Protein AF-R6W324-F1 (afdb_monomer_lite)

Structure (mmCIF, N/CA/C/O backbone):
data_AF-R6W324-F1
#
_entry.id   AF-R6W324-F1
#
loop_
_atom_site.group_PDB
_atom_site.id
_atom_site.type_symbol
_atom_site.label_atom_id
_atom_site.label_alt_id
_atom_site.label_co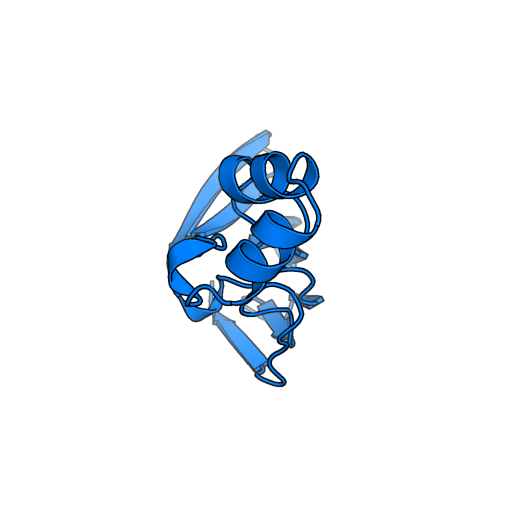mp_id
_atom_site.label_asym_id
_atom_site.label_entity_id
_atom_site.label_seq_id
_atom_site.pdbx_PDB_ins_code
_atom_site.Cartn_x
_atom_site.Cartn_y
_atom_site.Cartn_z
_atom_site.occupancy
_atom_site.B_iso_or_equiv
_atom_site.auth_seq_id
_atom_site.auth_comp_id
_atom_site.auth_asym_id
_atom_site.auth_atom_id
_atom_site.pdbx_PDB_model_num
ATOM 1 N N . MET A 1 1 ? -2.021 8.161 -2.400 1.00 61.59 1 MET A N 1
ATOM 2 C CA . MET A 1 1 ? -1.363 6.839 -2.404 1.00 61.59 1 MET A CA 1
ATOM 3 C C . MET A 1 1 ? -2.102 5.967 -3.409 1.00 61.59 1 MET A C 1
ATOM 5 O O . MET A 1 1 ? -3.229 5.591 -3.130 1.00 61.59 1 MET A O 1
ATOM 9 N N . THR A 1 2 ? -1.552 5.733 -4.602 1.00 84.88 2 THR A N 1
ATOM 10 C CA . THR A 1 2 ? -2.219 4.879 -5.605 1.00 84.88 2 THR A CA 1
ATOM 11 C C . THR A 1 2 ? -1.905 3.417 -5.300 1.00 84.88 2 THR A C 1
ATOM 13 O O . THR A 1 2 ? -0.748 3.082 -5.044 1.00 84.88 2 THR A O 1
ATOM 16 N N . GLY A 1 3 ? -2.927 2.559 -5.282 1.00 91.88 3 GLY A N 1
ATOM 17 C CA . GLY A 1 3 ? -2.776 1.134 -4.971 1.00 91.88 3 GLY A CA 1
ATOM 18 C C . GLY A 1 3 ? -2.485 0.819 -3.498 1.00 91.88 3 GLY A C 1
ATOM 19 O O . GLY A 1 3 ? -2.055 -0.291 -3.207 1.00 91.88 3 GLY A O 1
ATOM 20 N N . ALA A 1 4 ? -2.669 1.768 -2.577 1.00 96.94 4 ALA A N 1
ATOM 21 C CA . ALA A 1 4 ? -2.661 1.463 -1.145 1.00 96.94 4 ALA A CA 1
ATOM 22 C C . ALA A 1 4 ? -3.954 0.748 -0.732 1.00 96.94 4 ALA A C 1
ATOM 24 O O . ALA A 1 4 ? -4.969 0.844 -1.421 1.00 96.94 4 ALA A O 1
ATOM 25 N N . ALA A 1 5 ? -3.905 0.071 0.409 1.00 97.69 5 ALA A N 1
ATOM 26 C CA . ALA A 1 5 ? -5.049 -0.568 1.038 1.00 97.69 5 ALA A CA 1
ATOM 27 C C . ALA A 1 5 ? -5.410 0.159 2.336 1.00 97.69 5 ALA A C 1
ATOM 29 O O . ALA A 1 5 ? -4.525 0.697 3.007 1.00 97.69 5 ALA A O 1
ATOM 30 N N . GLY A 1 6 ? -6.695 0.155 2.689 1.00 97.50 6 GLY A N 1
ATOM 31 C CA . GLY A 1 6 ? -7.198 0.739 3.928 1.00 97.50 6 GLY A CA 1
ATOM 32 C C . GLY A 1 6 ? -8.183 -0.189 4.634 1.00 97.50 6 GLY A C 1
ATOM 33 O O . GLY A 1 6 ? -8.920 -0.908 3.964 1.00 97.50 6 GLY A O 1
ATOM 34 N N . ALA A 1 7 ? -8.190 -0.176 5.967 1.00 97.94 7 ALA A N 1
ATOM 35 C CA . ALA A 1 7 ? -9.142 -0.920 6.792 1.00 97.94 7 ALA A CA 1
ATOM 36 C C . ALA A 1 7 ? -9.500 -0.130 8.057 1.00 97.94 7 ALA A C 1
ATOM 38 O O . ALA A 1 7 ? -8.621 0.452 8.695 1.00 97.94 7 ALA A O 1
ATOM 39 N N . VAL A 1 8 ? -10.784 -0.119 8.418 1.00 97.88 8 VAL A N 1
ATOM 40 C CA . VAL A 1 8 ? -11.260 0.484 9.672 1.00 97.88 8 VAL A CA 1
ATOM 41 C C . VAL A 1 8 ? -10.986 -0.490 10.813 1.00 97.88 8 VAL A C 1
ATOM 43 O O . VAL A 1 8 ? -11.399 -1.647 10.750 1.00 97.88 8 VAL A O 1
ATOM 46 N N . LEU A 1 9 ? -10.262 -0.031 11.829 1.00 97.25 9 LEU A N 1
ATOM 47 C CA . LEU A 1 9 ? -9.928 -0.796 13.024 1.00 97.25 9 LEU A CA 1
ATOM 48 C C . LEU A 1 9 ? -11.092 -0.799 14.021 1.00 97.25 9 LEU A C 1
ATOM 50 O O . LEU A 1 9 ? -12.017 0.006 13.931 1.00 97.25 9 LEU A O 1
ATOM 54 N N . ALA A 1 10 ? -11.025 -1.696 15.007 1.00 94.31 10 ALA A N 1
ATOM 55 C CA . ALA A 1 10 ? -12.062 -1.836 16.033 1.00 94.31 10 ALA A CA 1
ATOM 56 C C . ALA A 1 10 ? -12.267 -0.563 16.879 1.00 94.31 10 ALA A C 1
ATOM 58 O O . ALA A 1 10 ? -13.354 -0.351 17.403 1.00 94.31 10 ALA A O 1
ATOM 59 N N . ASP A 1 11 ? -11.243 0.284 16.990 1.00 94.50 11 ASP A N 1
ATOM 60 C CA . ASP A 1 11 ? -11.296 1.567 17.700 1.00 94.50 11 ASP A CA 1
ATOM 61 C C . ASP A 1 11 ? -11.768 2.742 16.820 1.00 94.50 11 ASP A C 1
ATOM 63 O O . ASP A 1 11 ? -11.734 3.893 17.248 1.00 94.50 11 ASP A O 1
ATOM 67 N N . GLY A 1 12 ? -12.197 2.469 15.583 1.00 96.44 12 GLY A N 1
ATOM 68 C CA . GLY A 1 12 ? -12.703 3.467 14.642 1.00 96.44 12 GLY A CA 1
ATOM 69 C C . GLY A 1 12 ? -11.629 4.203 13.835 1.00 96.44 12 GLY A C 1
ATOM 70 O O . GLY A 1 12 ? -11.978 4.930 12.903 1.00 96.44 12 GLY A O 1
ATOM 71 N N . ARG A 1 13 ? -10.334 4.006 14.117 1.00 97.75 13 ARG A N 1
ATOM 72 C CA . ARG A 1 13 ? -9.252 4.585 13.302 1.00 97.75 13 ARG A CA 1
ATOM 73 C C . ARG A 1 13 ? -9.107 3.840 11.976 1.00 97.75 13 ARG A C 1
ATOM 75 O O . ARG A 1 13 ? -9.367 2.643 11.878 1.00 97.75 13 ARG A O 1
ATOM 82 N N . LEU A 1 14 ? -8.643 4.533 10.940 1.00 98.12 14 LEU A N 1
ATOM 83 C CA . LEU A 1 14 ? -8.355 3.937 9.634 1.00 98.12 14 LEU A CA 1
ATOM 84 C C . LEU A 1 14 ? -6.863 3.605 9.528 1.00 98.12 14 LEU A C 1
ATOM 86 O O . LEU A 1 14 ? -6.029 4.509 9.535 1.00 98.12 14 LEU A O 1
ATOM 90 N N . LEU A 1 15 ? -6.527 2.326 9.361 1.00 98.25 15 LEU A N 1
ATOM 91 C CA . LEU A 1 15 ? -5.187 1.892 8.969 1.00 98.25 15 LEU A CA 1
ATOM 92 C C . LEU A 1 15 ? -5.042 1.990 7.452 1.00 98.25 15 LEU A C 1
ATOM 94 O O . LEU A 1 15 ? -5.871 1.449 6.724 1.00 98.25 15 LEU A O 1
ATOM 98 N N . VAL A 1 16 ? -3.961 2.608 6.977 1.00 98.25 16 VAL A N 1
ATOM 99 C CA . VAL A 1 16 ? -3.583 2.664 5.560 1.00 98.25 16 VAL A CA 1
ATOM 100 C C . VAL A 1 16 ? -2.164 2.140 5.371 1.00 98.25 16 VAL A C 1
ATOM 102 O O . VAL A 1 16 ? -1.236 2.546 6.075 1.00 98.25 16 VAL A O 1
ATOM 105 N N . ALA A 1 17 ? -1.989 1.247 4.397 1.00 97.88 17 ALA A N 1
ATOM 106 C CA . ALA A 1 17 ? -0.721 0.582 4.120 1.00 97.88 17 ALA A CA 1
ATOM 107 C C . ALA A 1 17 ? -0.456 0.434 2.615 1.00 97.88 17 ALA A C 1
ATOM 109 O O . ALA A 1 17 ? -1.371 0.225 1.815 1.00 97.88 17 ALA A O 1
ATOM 110 N N . GLY A 1 18 ? 0.823 0.474 2.243 1.00 98.00 18 GLY A N 1
ATOM 111 C CA . GLY A 1 18 ? 1.271 0.187 0.885 1.00 98.00 18 GLY A CA 1
ATOM 112 C C . GLY A 1 18 ? 1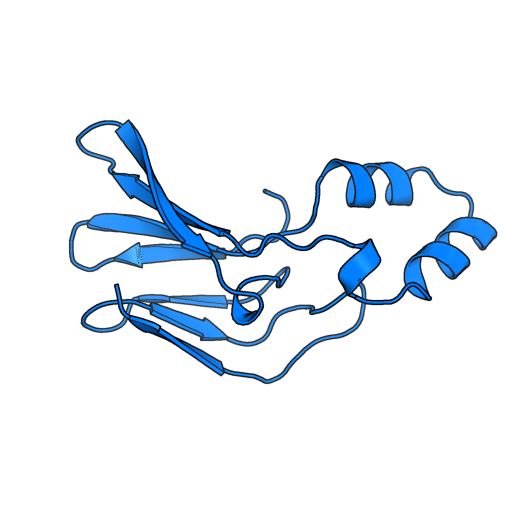.016 1.304 -0.126 1.00 98.00 18 GLY A C 1
ATOM 113 O O . GLY A 1 18 ? 0.906 2.488 0.200 1.00 98.00 18 GLY A O 1
ATOM 114 N N . GLY A 1 19 ? 0.967 0.903 -1.391 1.00 98.19 19 GLY A N 1
ATOM 115 C CA . GLY A 1 19 ? 0.877 1.773 -2.553 1.00 98.19 19 GLY A CA 1
ATOM 116 C C . GLY A 1 19 ? 2.226 2.059 -3.207 1.00 98.19 19 GLY A C 1
ATOM 117 O O . GLY A 1 19 ? 3.301 1.851 -2.638 1.00 98.19 19 GLY A O 1
ATOM 118 N N . VAL A 1 20 ? 2.151 2.545 -4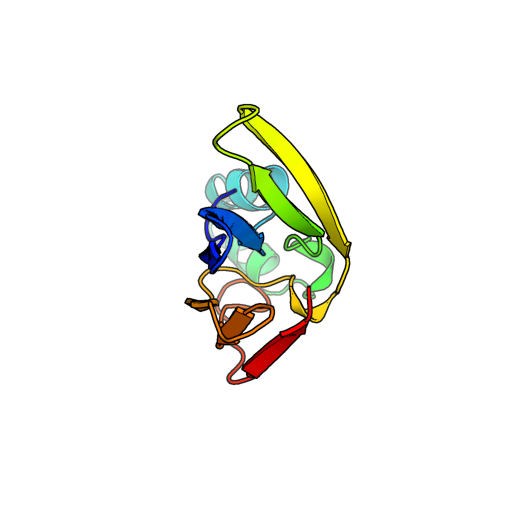.441 1.00 98.06 20 VAL A N 1
ATOM 119 C CA . VAL A 1 20 ? 3.322 2.891 -5.256 1.00 98.06 20 VAL A CA 1
ATOM 120 C C . VAL A 1 20 ? 3.941 4.222 -4.817 1.00 98.06 20 VAL A C 1
ATOM 122 O O . VAL A 1 20 ? 3.271 5.077 -4.225 1.00 98.06 20 VAL A O 1
ATOM 125 N N . ASP A 1 21 ? 5.210 4.447 -5.162 1.00 97.44 21 ASP A N 1
ATOM 126 C CA . ASP A 1 21 ? 5.754 5.805 -5.187 1.00 97.44 21 ASP A CA 1
ATOM 127 C C . ASP A 1 21 ? 5.135 6.572 -6.366 1.00 97.44 21 ASP A C 1
ATOM 129 O O . ASP A 1 21 ? 5.257 6.166 -7.522 1.00 97.44 21 ASP A O 1
ATOM 133 N N . ARG A 1 22 ? 4.438 7.677 -6.072 1.00 94.12 22 ARG A N 1
ATOM 134 C CA . ARG A 1 22 ? 3.722 8.462 -7.088 1.00 94.12 22 ARG A CA 1
ATOM 135 C C . ARG A 1 22 ? 4.664 9.014 -8.158 1.00 94.12 22 ARG A C 1
ATOM 137 O O . ARG A 1 22 ? 4.271 9.048 -9.315 1.00 94.12 22 ARG A O 1
ATOM 144 N N . GLY A 1 23 ? 5.863 9.464 -7.789 1.00 95.00 23 GLY A N 1
ATOM 145 C CA . GLY A 1 23 ? 6.803 10.050 -8.745 1.00 95.00 23 GLY A CA 1
ATOM 146 C C . GLY A 1 23 ? 7.315 8.997 -9.718 1.00 95.00 23 GLY A C 1
ATOM 147 O O . GLY A 1 23 ? 7.255 9.191 -10.930 1.00 95.00 23 GLY A O 1
ATOM 148 N N . VAL A 1 24 ? 7.726 7.845 -9.182 1.00 95.94 24 VAL A N 1
ATOM 149 C CA . VAL A 1 24 ? 8.193 6.713 -9.991 1.00 95.94 24 VAL A CA 1
ATOM 150 C C . VAL A 1 24 ? 7.079 6.179 -10.895 1.00 95.94 24 VAL A C 1
ATOM 152 O O . VAL A 1 24 ? 7.300 5.974 -12.086 1.00 95.94 24 VAL A O 1
ATOM 155 N N . PHE A 1 25 ? 5.875 5.979 -10.354 1.00 95.19 25 PHE A N 1
ATOM 156 C CA . PHE A 1 25 ? 4.746 5.440 -11.112 1.00 95.19 25 PHE A CA 1
ATOM 157 C C . PHE A 1 25 ? 4.271 6.398 -12.209 1.00 95.19 25 PHE A C 1
ATOM 159 O O . PHE A 1 25 ? 4.179 5.996 -13.364 1.00 95.19 25 PHE A O 1
ATOM 166 N N . SER A 1 26 ? 4.021 7.670 -11.882 1.00 94.44 26 SER A N 1
ATOM 167 C CA . SER A 1 26 ? 3.563 8.652 -12.872 1.00 94.44 26 SER A CA 1
ATOM 168 C C . SER A 1 26 ? 4.608 8.899 -13.959 1.00 94.44 26 SER A C 1
ATOM 170 O O . SER A 1 26 ? 4.244 9.046 -15.121 1.00 94.44 26 SER A O 1
ATOM 172 N N . GLY A 1 27 ? 5.899 8.905 -13.605 1.00 95.44 27 GLY A N 1
ATOM 173 C CA . GLY A 1 27 ? 6.977 9.019 -14.586 1.00 95.44 27 GLY A CA 1
ATOM 174 C C . GLY A 1 27 ? 6.999 7.848 -15.568 1.00 95.44 27 GLY A C 1
ATOM 175 O O . GLY A 1 27 ? 7.227 8.054 -16.755 1.00 95.44 27 GLY A O 1
ATOM 176 N N . ALA A 1 28 ? 6.697 6.634 -15.096 1.00 95.06 28 ALA A N 1
ATOM 177 C CA . ALA A 1 28 ? 6.650 5.443 -15.938 1.00 95.06 28 ALA A CA 1
ATOM 178 C C . ALA A 1 28 ? 5.503 5.460 -16.963 1.00 95.06 28 ALA A C 1
ATOM 180 O O . ALA A 1 28 ? 5.669 4.927 -18.057 1.00 95.06 28 ALA A O 1
ATOM 181 N N . LEU A 1 29 ? 4.367 6.091 -16.642 1.00 93.38 29 LEU A N 1
ATOM 182 C CA . LEU A 1 29 ? 3.217 6.196 -17.554 1.00 93.38 29 LEU A CA 1
ATOM 183 C C . LEU A 1 29 ? 3.486 7.076 -18.784 1.00 93.38 29 LEU A C 1
ATOM 185 O O . LEU A 1 29 ? 2.778 6.957 -19.777 1.00 93.38 29 LEU A O 1
ATOM 189 N N . ALA A 1 30 ? 4.484 7.959 -18.716 1.00 95.75 30 ALA A N 1
ATOM 190 C CA . ALA A 1 30 ? 4.860 8.857 -19.807 1.00 95.75 30 ALA A CA 1
ATOM 191 C C . ALA A 1 30 ? 5.992 8.300 -20.692 1.00 95.75 30 ALA A C 1
ATOM 193 O O . ALA A 1 30 ? 6.481 9.000 -21.579 1.00 95.75 30 ALA A O 1
ATOM 194 N N . LEU A 1 31 ? 6.465 7.079 -20.424 1.00 96.25 31 LEU A N 1
ATOM 195 C CA . LEU A 1 31 ? 7.569 6.468 -21.161 1.00 96.25 31 LEU A CA 1
ATOM 196 C C . LEU A 1 31 ? 7.111 5.907 -22.508 1.00 96.25 31 LEU A C 1
ATOM 198 O O . LEU A 1 31 ? 6.003 5.395 -22.645 1.00 96.25 31 LEU A O 1
ATOM 202 N N . ASP A 1 32 ? 8.015 5.929 -23.486 1.00 97.38 32 ASP A N 1
ATOM 203 C CA . ASP A 1 32 ? 7.864 5.128 -24.699 1.00 97.38 32 ASP A CA 1
ATOM 204 C C . ASP A 1 32 ? 7.920 3.612 -24.384 1.00 97.38 32 ASP A C 1
ATOM 206 O O . ASP A 1 32 ? 8.403 3.209 -23.316 1.00 97.38 32 ASP A O 1
ATOM 210 N N . PRO A 1 33 ? 7.474 2.737 -25.306 1.00 94.94 33 PRO A N 1
ATOM 211 C CA . PRO A 1 33 ? 7.419 1.296 -25.055 1.00 94.94 33 PRO A CA 1
ATOM 212 C C . PRO A 1 33 ? 8.764 0.645 -24.691 1.00 94.94 33 PRO A C 1
ATOM 214 O O . PRO A 1 33 ? 8.797 -0.291 -23.886 1.00 94.94 33 PRO A O 1
ATOM 217 N N . ALA A 1 34 ? 9.883 1.118 -25.251 1.00 94.00 34 ALA A N 1
ATOM 218 C CA . ALA A 1 34 ? 11.201 0.551 -24.967 1.00 94.00 34 ALA A CA 1
ATOM 219 C C . ALA A 1 34 ? 11.625 0.864 -23.525 1.00 94.00 34 ALA A C 1
ATOM 221 O O . ALA A 1 34 ? 12.045 -0.024 -22.775 1.00 94.00 34 ALA A O 1
ATOM 222 N N . ARG A 1 35 ? 11.431 2.114 -23.099 1.00 95.50 35 ARG A N 1
ATOM 223 C CA . ARG A 1 35 ? 11.708 2.561 -21.731 1.00 95.50 35 ARG A CA 1
ATOM 224 C C . ARG A 1 35 ? 10.718 1.983 -20.728 1.00 95.50 35 ARG A C 1
ATOM 226 O O . ARG A 1 35 ? 11.121 1.667 -19.611 1.00 95.50 35 ARG A O 1
ATOM 233 N N . GLN A 1 36 ? 9.464 1.760 -21.115 1.00 94.50 36 GLN A N 1
ATOM 234 C CA . GLN A 1 36 ? 8.487 1.062 -20.279 1.00 94.50 36 GLN A CA 1
ATOM 235 C C . GLN A 1 36 ? 8.926 -0.383 -20.004 1.00 94.50 36 GLN A C 1
ATOM 237 O O . GLN A 1 36 ? 8.813 -0.864 -18.876 1.00 94.50 36 GLN A O 1
ATOM 242 N N . ARG A 1 37 ? 9.512 -1.070 -20.993 1.00 93.94 37 ARG A N 1
ATOM 243 C CA . ARG A 1 37 ? 10.063 -2.417 -20.791 1.00 93.94 37 ARG A CA 1
ATOM 244 C C . ARG A 1 37 ? 11.251 -2.413 -19.828 1.00 93.94 37 ARG A C 1
ATOM 246 O O . ARG A 1 37 ? 11.301 -3.252 -18.932 1.00 93.94 37 ARG A O 1
ATOM 253 N N . ALA A 1 38 ? 12.148 -1.436 -19.965 1.00 95.50 38 ALA A N 1
ATOM 254 C CA . ALA A 1 38 ? 13.271 -1.246 -19.046 1.00 95.50 38 ALA A CA 1
ATOM 255 C C . ALA A 1 38 ? 12.823 -0.865 -17.622 1.00 95.50 38 ALA A C 1
ATOM 257 O O . ALA A 1 38 ? 13.461 -1.253 -16.643 1.00 95.50 38 ALA A O 1
ATOM 258 N N . TYR A 1 39 ? 11.718 -0.126 -17.488 1.00 96.50 39 TYR A N 1
ATOM 259 C CA . TYR A 1 39 ? 11.090 0.160 -16.201 1.00 96.50 39 TYR A CA 1
ATOM 260 C C . TYR A 1 39 ? 10.612 -1.127 -15.523 1.00 96.50 39 TYR A C 1
ATOM 262 O O . TYR A 1 39 ? 10.935 -1.334 -14.361 1.00 96.50 39 TYR A O 1
ATOM 270 N N . LEU A 1 40 ? 9.918 -2.016 -16.244 1.00 96.12 40 LEU A N 1
ATOM 271 C CA . LEU A 1 40 ? 9.380 -3.271 -15.693 1.00 96.12 40 LEU A CA 1
ATOM 272 C C . LEU A 1 40 ? 10.463 -4.294 -15.302 1.00 96.12 40 LEU A C 1
ATOM 274 O O . LEU A 1 40 ? 10.205 -5.195 -14.501 1.00 96.12 40 LEU A O 1
ATOM 278 N N . SER A 1 41 ? 11.680 -4.174 -15.838 1.00 95.06 41 SER A N 1
ATOM 279 C CA . SER A 1 41 ? 12.795 -5.069 -15.507 1.00 95.06 41 SER A CA 1
ATOM 280 C C . SER A 1 41 ? 13.571 -4.662 -14.252 1.00 95.06 41 SER A C 1
ATOM 282 O O . SER A 1 41 ? 14.470 -5.392 -13.836 1.00 95.06 41 SER A O 1
ATOM 284 N N . GLN A 1 42 ? 13.247 -3.525 -13.626 1.00 97.19 42 GLN A N 1
ATOM 285 C CA . GLN A 1 42 ? 13.985 -3.038 -12.461 1.00 97.19 42 GLN A CA 1
ATOM 286 C C . GLN A 1 42 ? 13.808 -3.944 -11.223 1.00 97.19 42 GLN A C 1
ATOM 288 O O . GLN A 1 42 ? 12.786 -4.642 -11.081 1.00 97.19 42 GLN A O 1
ATOM 293 N N . PRO A 1 43 ? 14.786 -3.951 -10.295 1.00 96.31 43 PRO A N 1
ATOM 294 C CA . PRO A 1 43 ? 14.644 -4.639 -9.017 1.00 96.31 43 PRO A CA 1
ATOM 295 C C . PRO A 1 43 ? 13.561 -3.974 -8.142 1.00 96.31 43 PRO A C 1
ATOM 297 O O . PRO A 1 43 ? 13.325 -2.772 -8.273 1.00 96.31 43 PRO A O 1
ATOM 300 N N . PRO A 1 44 ? 12.931 -4.706 -7.198 1.00 95.88 44 PRO A N 1
ATOM 301 C CA . PRO A 1 44 ? 11.862 -4.178 -6.341 1.00 95.88 44 PRO A CA 1
ATOM 302 C C . PRO A 1 44 ? 12.173 -2.834 -5.657 1.00 95.88 44 PRO A C 1
ATOM 304 O O . PRO A 1 44 ? 11.315 -1.955 -5.595 1.00 95.88 44 PRO A O 1
ATOM 307 N N . ALA A 1 45 ? 13.415 -2.636 -5.201 1.00 96.31 45 ALA A N 1
ATOM 308 C CA . ALA A 1 45 ? 13.835 -1.411 -4.518 1.00 96.31 45 ALA A CA 1
ATOM 309 C C . ALA A 1 45 ? 13.689 -0.141 -5.380 1.00 96.31 45 ALA A C 1
ATOM 311 O O . ALA A 1 45 ? 13.402 0.928 -4.843 1.00 96.31 45 ALA A O 1
ATOM 312 N N . ALA A 1 46 ? 1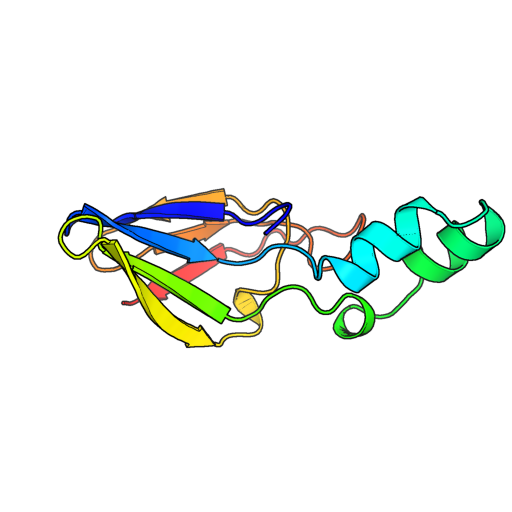3.817 -0.251 -6.707 1.00 97.25 46 ALA A N 1
ATOM 313 C CA . ALA A 1 46 ? 13.712 0.886 -7.621 1.00 97.25 46 ALA A CA 1
ATOM 314 C C . ALA A 1 46 ? 12.299 1.497 -7.656 1.00 97.25 46 ALA A C 1
ATOM 316 O O . ALA A 1 46 ? 12.147 2.697 -7.877 1.00 97.25 46 ALA A O 1
ATOM 317 N N . TYR A 1 47 ? 11.260 0.694 -7.396 1.00 97.44 47 TYR A N 1
ATOM 318 C CA . TYR A 1 47 ? 9.865 1.151 -7.437 1.00 97.44 47 TYR A CA 1
ATOM 319 C C . TYR A 1 47 ? 9.416 1.866 -6.166 1.00 97.44 47 TYR A C 1
ATOM 321 O O . TYR A 1 47 ? 8.378 2.529 -6.172 1.00 97.44 47 TYR A O 1
ATOM 329 N N . ARG A 1 48 ? 10.186 1.727 -5.076 1.00 97.31 48 ARG A N 1
ATOM 330 C CA . ARG A 1 48 ? 9.974 2.440 -3.809 1.00 97.31 48 ARG A CA 1
ATOM 331 C C . ARG A 1 48 ? 8.537 2.334 -3.276 1.00 97.31 48 ARG A C 1
ATOM 333 O O . ARG A 1 48 ? 7.981 3.310 -2.766 1.00 97.31 48 ARG A O 1
ATOM 340 N N . PHE A 1 49 ? 7.926 1.151 -3.392 1.00 98.06 49 PHE A N 1
ATOM 341 C CA . PHE A 1 49 ? 6.606 0.893 -2.808 1.00 98.06 49 PHE A CA 1
ATOM 342 C C . PHE A 1 49 ? 6.614 1.252 -1.317 1.00 98.06 49 PHE A C 1
ATOM 344 O O . PHE A 1 49 ? 7.609 1.065 -0.611 1.00 98.06 49 PHE A O 1
ATOM 351 N N . ARG A 1 50 ? 5.519 1.847 -0.841 1.00 97.88 50 ARG A N 1
ATOM 352 C CA . ARG A 1 50 ? 5.482 2.509 0.465 1.00 97.88 50 ARG A CA 1
ATOM 353 C C . ARG A 1 50 ? 5.490 1.481 1.592 1.00 97.88 50 ARG A C 1
ATOM 355 O O . ARG A 1 50 ? 4.572 0.685 1.720 1.00 97.88 50 ARG A O 1
ATOM 362 N N . SER A 1 51 ? 6.507 1.551 2.445 1.00 97.44 51 SER A N 1
ATOM 363 C CA . SER A 1 51 ? 6.689 0.671 3.607 1.00 97.44 51 SER A CA 1
ATOM 364 C C . SER A 1 51 ? 6.091 1.216 4.910 1.00 97.44 51 SER A C 1
ATOM 366 O O . SER A 1 51 ? 6.105 0.530 5.929 1.00 97.44 51 SER A O 1
ATOM 368 N N . ALA A 1 52 ? 5.602 2.458 4.910 1.00 97.75 52 ALA A N 1
ATOM 369 C CA . ALA A 1 52 ? 5.021 3.085 6.092 1.00 97.75 52 ALA A CA 1
ATOM 370 C C . ALA A 1 52 ? 3.556 2.671 6.282 1.00 97.75 52 ALA A C 1
ATOM 372 O O . ALA A 1 52 ? 2.788 2.645 5.319 1.00 97.75 52 ALA A O 1
ATOM 373 N N . LEU A 1 53 ? 3.191 2.412 7.535 1.00 98.06 53 LEU A N 1
ATOM 374 C CA . LEU A 1 53 ? 1.820 2.246 8.001 1.00 98.06 53 LEU A CA 1
ATOM 375 C C . LEU A 1 53 ? 1.340 3.573 8.591 1.00 98.06 53 LEU A C 1
ATOM 377 O O . LEU A 1 53 ? 2.052 4.196 9.387 1.00 98.06 53 LEU A O 1
ATOM 381 N N . TRP A 1 54 ? 0.136 3.989 8.220 1.00 98.25 54 TRP A N 1
ATOM 382 C CA . TRP A 1 54 ? -0.472 5.234 8.677 1.00 98.25 54 TRP A CA 1
ATOM 383 C C . TRP A 1 54 ? -1.804 4.963 9.355 1.00 98.25 54 TRP A C 1
ATOM 385 O O . TRP A 1 54 ? -2.575 4.133 8.883 1.00 98.25 54 TRP A O 1
ATOM 395 N N . LEU A 1 55 ? -2.072 5.693 10.429 1.00 98.19 55 LEU A N 1
ATOM 396 C CA . LEU A 1 55 ? -3.366 5.737 11.088 1.00 98.19 55 LEU A CA 1
ATOM 397 C C . LEU A 1 55 ? -3.981 7.106 10.862 1.00 98.19 55 LEU A C 1
ATOM 399 O O . LEU A 1 55 ? -3.318 8.123 11.069 1.00 98.19 55 LEU A O 1
ATOM 403 N N . PHE A 1 56 ? -5.241 7.116 10.461 1.00 98.50 56 PHE A N 1
ATOM 404 C CA . PHE A 1 56 ? -6.076 8.303 10.486 1.00 98.50 56 PHE A CA 1
ATOM 405 C C . PHE A 1 56 ? -7.084 8.181 11.621 1.00 98.50 56 PHE A C 1
ATOM 407 O O . PHE A 1 56 ? -7.823 7.198 11.696 1.00 98.50 56 PHE A O 1
ATOM 414 N N . ASP A 1 57 ? -7.091 9.176 12.499 1.00 98.44 57 ASP A N 1
ATOM 415 C CA . ASP A 1 57 ? -8.094 9.325 13.543 1.00 98.44 57 ASP A CA 1
ATOM 416 C C . ASP A 1 57 ? -9.201 10.272 13.048 1.00 98.44 57 ASP A C 1
ATOM 418 O O . ASP A 1 57 ? -8.936 11.463 12.854 1.00 98.44 57 ASP A O 1
ATOM 422 N N . PRO A 1 58 ? -10.436 9.777 12.834 1.00 98.00 58 PRO A N 1
ATOM 423 C CA . PRO A 1 58 ? -11.537 10.600 12.347 1.00 98.00 58 PRO A CA 1
ATOM 424 C C . PRO A 1 58 ? -12.061 11.600 13.386 1.00 98.00 58 PRO A C 1
ATOM 426 O O . PRO A 1 58 ? -12.692 12.576 12.989 1.00 98.00 58 PRO A O 1
ATOM 429 N N . VAL A 1 59 ? -11.810 11.392 14.685 1.00 98.06 59 VAL A N 1
ATOM 430 C CA . VAL A 1 59 ? -12.269 12.300 15.750 1.00 98.06 59 VAL A CA 1
ATOM 431 C C . VAL A 1 59 ? -11.443 13.579 15.741 1.00 98.06 59 VAL A C 1
ATOM 433 O O . VAL A 1 59 ? -11.991 14.678 15.752 1.00 98.06 59 VAL A O 1
ATOM 436 N N . SER A 1 60 ? -10.118 13.438 15.692 1.00 98.00 60 SER A N 1
ATOM 437 C CA . SER A 1 60 ? -9.193 14.576 15.643 1.00 98.00 60 SER A CA 1
ATOM 438 C C . SER A 1 60 ? -8.868 15.045 14.221 1.00 98.00 60 SER A C 1
ATOM 440 O O . SER A 1 60 ? -8.235 16.085 14.053 1.00 98.00 60 SER A O 1
ATOM 442 N N . ALA A 1 61 ? -9.281 14.292 13.196 1.00 98.25 61 ALA A N 1
ATOM 443 C CA . ALA A 1 61 ? -8.914 14.493 11.794 1.00 98.25 61 ALA A CA 1
ATOM 444 C C . ALA A 1 61 ? -7.391 14.525 11.556 1.00 98.25 61 ALA A C 1
ATOM 446 O O . ALA A 1 61 ? -6.895 15.239 10.679 1.00 98.25 61 ALA A O 1
ATOM 447 N N . THR A 1 62 ? -6.632 13.735 12.321 1.00 98.44 62 THR A N 1
ATOM 448 C CA . THR A 1 62 ? -5.166 13.714 12.248 1.00 98.44 62 THR A CA 1
ATOM 449 C C . THR A 1 62 ? -4.619 12.405 11.696 1.00 98.44 62 THR A C 1
ATOM 451 O O . THR A 1 62 ? -5.217 11.335 11.815 1.00 98.44 62 THR A O 1
ATOM 454 N N . TRP A 1 63 ? -3.438 12.502 11.084 1.00 98.38 63 TRP A N 1
ATOM 455 C CA . TRP A 1 63 ? -2.653 11.357 10.642 1.00 98.38 63 TRP A CA 1
ATOM 456 C C . TRP A 1 63 ? -1.478 11.127 11.586 1.00 98.38 63 TRP A C 1
ATOM 458 O O . TRP A 1 63 ? -0.760 12.061 11.937 1.00 98.38 63 TRP A O 1
ATOM 468 N N . SER A 1 64 ? -1.221 9.867 11.920 1.00 98.00 64 SER A N 1
ATOM 469 C CA . SER A 1 64 ? -0.031 9.446 12.658 1.00 98.00 64 SER A CA 1
ATOM 470 C C . SER A 1 64 ? 0.621 8.237 11.994 1.00 98.00 64 SER A C 1
ATOM 472 O O . SER A 1 64 ? -0.022 7.452 11.294 1.00 98.00 64 SER A O 1
ATOM 474 N N . LYS A 1 65 ? 1.938 8.096 12.162 1.00 97.69 65 LYS A N 1
ATOM 475 C CA . LYS A 1 65 ? 2.678 6.947 11.634 1.00 97.69 65 LYS A CA 1
ATOM 476 C C . LYS A 1 65 ? 2.627 5.817 12.660 1.00 97.69 65 LYS A C 1
ATOM 478 O O . LYS A 1 65 ? 3.159 5.981 13.751 1.00 97.69 65 LYS A O 1
ATOM 483 N N . ALA A 1 66 ? 2.052 4.678 12.284 1.00 96.38 66 ALA A N 1
ATOM 484 C CA . ALA A 1 66 ? 2.002 3.489 13.138 1.00 96.38 66 ALA A CA 1
ATOM 485 C C . ALA A 1 66 ? 3.303 2.677 13.102 1.00 96.38 66 ALA A C 1
ATOM 487 O O . ALA A 1 66 ? 3.653 2.009 14.065 1.00 96.38 66 ALA A O 1
ATOM 488 N N . GLY A 1 67 ? 4.040 2.729 11.989 1.00 97.00 67 GLY A N 1
ATOM 489 C CA . GLY A 1 67 ? 5.300 2.006 11.862 1.00 97.00 67 GLY A CA 1
ATOM 490 C C . GLY A 1 67 ? 5.843 1.977 10.440 1.00 97.00 67 GLY A C 1
ATOM 491 O O . GLY A 1 67 ? 5.275 2.569 9.518 1.00 97.00 67 GLY A O 1
ATOM 492 N N . VAL A 1 68 ? 6.966 1.282 10.261 1.00 97.38 68 VAL A N 1
ATOM 493 C CA . VAL A 1 68 ? 7.594 1.043 8.956 1.00 97.38 68 VAL A CA 1
ATOM 494 C C . VAL A 1 68 ? 8.002 -0.420 8.864 1.00 97.38 68 VAL A C 1
ATOM 496 O O . VAL A 1 68 ? 8.678 -0.936 9.746 1.00 97.38 68 VAL A O 1
ATOM 499 N N . SER A 1 69 ? 7.619 -1.088 7.779 1.00 97.31 69 SER A N 1
ATOM 500 C CA . SER A 1 69 ? 8.034 -2.459 7.495 1.00 97.31 69 SER A CA 1
ATOM 501 C C . SER A 1 69 ? 8.122 -2.692 5.995 1.00 97.31 69 SER A C 1
ATOM 503 O O . SER A 1 69 ? 7.215 -2.336 5.243 1.00 97.31 69 SER A O 1
ATOM 505 N N . GLY A 1 70 ? 9.183 -3.365 5.544 1.00 96.94 70 GLY A N 1
ATOM 506 C CA . GLY A 1 70 ? 9.296 -3.796 4.147 1.00 96.94 70 GLY A CA 1
ATOM 507 C C . GLY A 1 70 ? 8.140 -4.705 3.711 1.00 96.94 70 GLY A C 1
ATOM 508 O O . GLY A 1 70 ? 7.782 -4.721 2.539 1.00 96.94 70 GLY A O 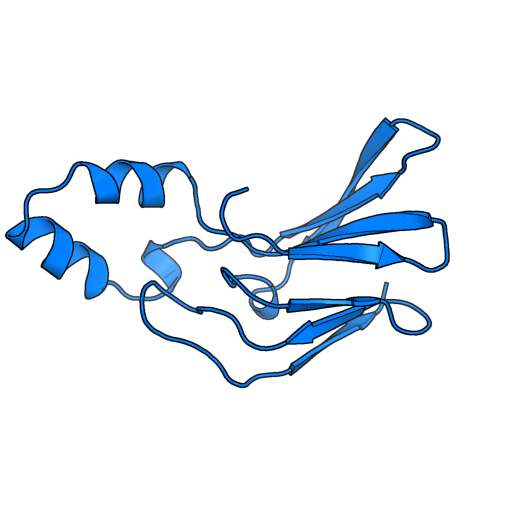1
ATOM 509 N N . ARG A 1 71 ? 7.478 -5.394 4.653 1.00 97.38 71 ARG A N 1
ATOM 510 C CA . ARG A 1 71 ? 6.303 -6.236 4.370 1.00 97.38 71 ARG A CA 1
ATOM 511 C C . ARG A 1 71 ? 5.087 -5.424 3.914 1.00 97.38 71 ARG A C 1
ATOM 513 O O . ARG A 1 71 ? 4.255 -5.985 3.205 1.00 97.38 71 ARG 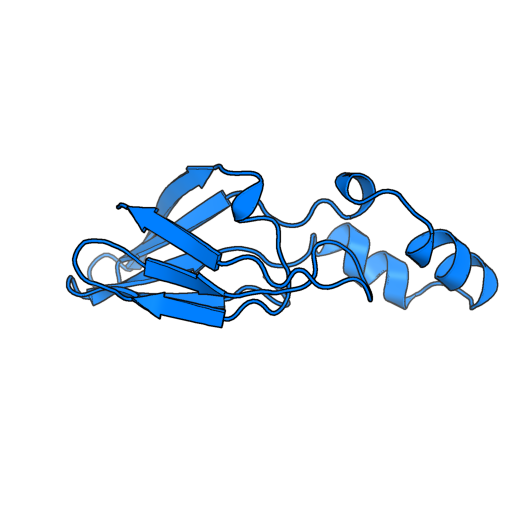A O 1
ATOM 520 N N . ALA A 1 72 ? 5.014 -4.139 4.274 1.00 97.44 72 ALA A N 1
ATOM 521 C CA . ALA A 1 72 ? 3.956 -3.217 3.859 1.00 97.44 72 ALA A CA 1
ATOM 522 C C . ALA A 1 72 ? 4.144 -2.690 2.428 1.00 97.44 72 ALA A C 1
ATOM 524 O O . ALA A 1 72 ? 3.188 -2.178 1.852 1.00 97.44 72 ALA A O 1
ATOM 525 N N . ALA A 1 73 ? 5.350 -2.810 1.853 1.00 97.75 73 ALA A N 1
ATOM 526 C CA . ALA A 1 73 ? 5.701 -2.279 0.537 1.00 97.75 73 ALA A CA 1
ATOM 527 C C . ALA A 1 73 ? 5.057 -3.094 -0.594 1.00 97.75 73 ALA A C 1
ATOM 529 O O . ALA A 1 73 ? 5.723 -3.840 -1.312 1.00 97.75 73 ALA A O 1
ATOM 530 N N . ARG A 1 74 ? 3.735 -2.961 -0.730 1.00 97.94 74 ARG A N 1
ATOM 531 C CA . ARG A 1 74 ? 2.924 -3.657 -1.728 1.00 97.94 74 ARG A CA 1
ATOM 532 C C . ARG A 1 74 ? 1.902 -2.724 -2.355 1.00 97.94 74 ARG A C 1
ATOM 534 O O . ARG A 1 74 ? 1.384 -1.846 -1.671 1.00 97.94 74 ARG A O 1
ATOM 541 N N . ALA A 1 75 ? 1.567 -2.944 -3.620 1.00 97.94 75 ALA A N 1
ATOM 542 C CA . ALA A 1 75 ? 0.461 -2.261 -4.290 1.00 97.94 75 ALA A CA 1
ATOM 543 C C . ALA A 1 75 ? -0.691 -3.239 -4.572 1.00 97.94 75 ALA A C 1
ATOM 545 O O . ALA A 1 75 ? -0.454 -4.392 -4.919 1.00 97.94 75 ALA A O 1
ATOM 546 N N . GLY A 1 76 ? -1.940 -2.806 -4.399 1.00 97.88 76 GLY A N 1
ATOM 547 C CA . GLY A 1 76 ? -3.127 -3.627 -4.662 1.00 97.88 76 GLY A CA 1
ATOM 548 C C . GLY A 1 76 ? -3.289 -4.824 -3.719 1.00 97.88 76 GLY A C 1
ATOM 549 O O . GLY A 1 76 ? -3.882 -5.827 -4.103 1.00 97.88 76 GLY A O 1
ATOM 550 N N . ALA A 1 77 ? -2.724 -4.757 -2.512 1.00 98.12 77 ALA A N 1
ATOM 551 C CA . ALA A 1 77 ? -2.998 -5.747 -1.475 1.00 98.12 77 ALA A CA 1
ATOM 552 C C . ALA A 1 77 ? -4.409 -5.557 -0.901 1.00 98.12 77 ALA A C 1
ATOM 554 O O . ALA A 1 77 ? -4.945 -4.450 -0.927 1.00 98.12 77 ALA A O 1
ATOM 555 N N . ALA A 1 78 ? -4.980 -6.615 -0.327 1.00 98.19 78 ALA A N 1
ATOM 556 C CA . ALA A 1 78 ? -6.157 -6.483 0.526 1.00 98.19 78 ALA A CA 1
ATOM 557 C C . ALA A 1 78 ? -5.725 -6.268 1.983 1.00 98.19 78 ALA A C 1
ATOM 559 O O . ALA A 1 78 ? -4.677 -6.766 2.406 1.00 98.19 78 ALA A O 1
ATOM 560 N N . LEU A 1 79 ? -6.533 -5.533 2.745 1.00 98.06 79 LEU A N 1
ATOM 561 C CA . LEU A 1 79 ? -6.307 -5.257 4.159 1.00 98.06 79 LEU A CA 1
ATOM 562 C C . LEU A 1 79 ? -7.621 -5.458 4.912 1.00 98.06 79 LEU A C 1
ATOM 564 O O . LEU A 1 79 ? -8.638 -4.888 4.529 1.00 98.06 79 LEU A O 1
ATOM 568 N N . ALA A 1 80 ? -7.599 -6.279 5.957 1.00 98.00 80 ALA A N 1
ATOM 569 C CA . ALA A 1 80 ? -8.766 -6.564 6.785 1.00 98.00 80 ALA A CA 1
ATOM 570 C C . ALA A 1 80 ? -8.410 -6.371 8.257 1.00 98.00 80 ALA A C 1
ATOM 572 O O . ALA A 1 80 ? -7.391 -6.888 8.713 1.00 98.00 80 ALA A O 1
ATOM 573 N N . ALA A 1 81 ? -9.236 -5.640 9.001 1.00 97.00 81 ALA A N 1
ATOM 574 C CA . ALA A 1 81 ? -9.062 -5.522 10.441 1.00 97.00 81 ALA A CA 1
ATOM 575 C C . ALA A 1 81 ? -9.365 -6.863 11.123 1.00 97.00 81 ALA A C 1
ATOM 577 O O . ALA A 1 81 ? -10.321 -7.553 10.773 1.00 97.00 81 ALA A O 1
ATOM 578 N N . VAL A 1 82 ? -8.539 -7.227 12.098 1.00 95.12 82 VAL A N 1
ATOM 579 C CA . VAL A 1 82 ? -8.716 -8.411 12.951 1.00 95.12 82 VAL A CA 1
ATOM 580 C C . VAL A 1 82 ? -8.315 -8.034 14.373 1.00 95.12 82 VAL A C 1
ATOM 582 O O . VAL A 1 82 ? -7.493 -7.143 14.538 1.00 95.12 82 VAL A O 1
ATOM 585 N N . GLY A 1 83 ? -8.877 -8.679 15.399 1.00 86.06 83 GLY A N 1
ATOM 586 C CA . GLY A 1 83 ? -8.684 -8.290 16.806 1.00 86.06 83 GLY A CA 1
ATOM 587 C C . GLY A 1 83 ? -7.250 -7.859 17.163 1.00 86.06 83 GLY A C 1
ATOM 588 O O . GLY A 1 83 ? -6.317 -8.660 17.059 1.00 86.06 83 GLY A O 1
ATOM 589 N N . GLY A 1 84 ? -7.101 -6.590 17.567 1.00 86.44 84 GLY A N 1
ATOM 590 C CA . GLY A 1 84 ? -5.822 -5.958 17.925 1.00 86.44 84 GLY A CA 1
ATOM 591 C C . GLY A 1 84 ? -4.964 -5.449 16.754 1.00 86.44 84 GLY A C 1
ATOM 592 O O . GLY A 1 84 ? -3.823 -5.065 16.971 1.00 86.44 84 GLY A O 1
ATOM 593 N N . GLY A 1 85 ? -5.458 -5.458 15.512 1.00 95.19 85 GLY A N 1
ATOM 594 C CA . GLY A 1 85 ? -4.687 -4.989 14.361 1.00 95.19 85 GLY A CA 1
ATOM 595 C C . GLY A 1 85 ? -5.332 -5.295 13.008 1.00 95.19 85 GLY A C 1
ATOM 596 O O . GLY A 1 85 ? -6.521 -5.051 12.793 1.00 95.19 85 GLY A O 1
ATOM 597 N N . ALA A 1 86 ? -4.540 -5.801 12.061 1.00 97.69 86 ALA A N 1
ATOM 598 C CA . ALA A 1 86 ? -5.001 -6.105 10.706 1.00 97.69 86 ALA A CA 1
ATOM 599 C C . ALA A 1 86 ? -4.231 -7.260 10.049 1.00 97.69 86 ALA A C 1
ATOM 601 O O . ALA A 1 86 ? -3.131 -7.623 10.456 1.00 97.69 86 ALA A O 1
ATOM 602 N N . VAL A 1 87 ? -4.790 -7.819 8.978 1.00 98.19 87 VAL A N 1
ATOM 603 C CA . VAL A 1 87 ? -4.118 -8.764 8.085 1.00 98.19 87 VAL A CA 1
ATOM 604 C C . VAL A 1 87 ? -4.024 -8.165 6.690 1.00 98.19 87 VAL A C 1
ATOM 606 O O . VAL A 1 87 ? -5.029 -7.769 6.103 1.00 98.19 87 VAL A O 1
ATOM 609 N N . MET A 1 88 ? -2.809 -8.141 6.147 1.00 98.38 88 MET A N 1
ATOM 610 C CA . MET A 1 88 ? -2.517 -7.771 4.767 1.00 98.38 88 MET A CA 1
ATOM 611 C C . MET A 1 88 ? -2.340 -9.029 3.912 1.00 98.38 88 MET A C 1
ATOM 613 O O . MET A 1 88 ? -1.517 -9.895 4.228 1.00 98.38 88 MET A O 1
ATOM 617 N N . LEU A 1 89 ? -3.089 -9.121 2.815 1.00 98.38 89 LEU A N 1
ATOM 618 C CA . LEU A 1 89 ? -3.132 -10.282 1.926 1.00 98.38 89 LEU A CA 1
ATOM 619 C C . LEU A 1 89 ? -2.601 -9.913 0.542 1.00 98.38 89 LEU A C 1
ATOM 621 O O . LEU A 1 89 ? -3.111 -9.003 -0.115 1.00 98.38 89 LEU A O 1
ATOM 625 N N . GLY A 1 90 ? -1.590 -10.652 0.092 1.00 98.50 90 GLY A N 1
ATOM 626 C CA . GLY A 1 90 ? -1.059 -10.563 -1.261 1.00 98.50 90 GLY A CA 1
ATOM 627 C C . GLY A 1 90 ? -0.587 -9.165 -1.664 1.00 98.50 90 GLY A C 1
ATOM 628 O O . GLY A 1 90 ? 0.060 -8.479 -0.870 1.00 98.50 90 GLY A O 1
ATOM 629 N N . GLY A 1 91 ? -0.890 -8.766 -2.900 1.00 98.19 91 GLY A N 1
ATOM 630 C CA . GLY A 1 91 ? -0.439 -7.520 -3.522 1.00 98.19 91 GLY A CA 1
ATOM 631 C C . GLY A 1 91 ? 0.789 -7.698 -4.418 1.00 98.19 91 GLY A C 1
ATOM 632 O O . GLY A 1 91 ? 1.433 -8.747 -4.447 1.00 98.19 91 GLY A O 1
ATOM 633 N N . GLU A 1 92 ? 1.105 -6.659 -5.179 1.00 98.25 92 GLU A N 1
ATOM 634 C CA . GLU A 1 92 ? 2.300 -6.569 -6.009 1.00 98.25 92 GLU A CA 1
ATOM 635 C C . GLU A 1 92 ? 3.513 -6.171 -5.169 1.00 98.25 92 GLU A C 1
ATOM 637 O O . GLU A 1 92 ? 3.434 -5.221 -4.395 1.00 98.25 92 GLU A O 1
ATOM 642 N N . THR A 1 93 ? 4.642 -6.860 -5.336 1.00 97.06 93 THR A N 1
ATOM 643 C CA . THR A 1 93 ? 5.942 -6.480 -4.739 1.00 97.06 93 THR A CA 1
ATOM 644 C C . THR A 1 93 ? 6.766 -5.596 -5.675 1.00 97.06 93 THR A C 1
ATOM 646 O O . THR A 1 93 ? 7.679 -4.894 -5.245 1.00 97.06 93 THR A O 1
ATOM 649 N N . ARG A 1 94 ? 6.426 -5.636 -6.964 1.00 96.75 94 ARG A N 1
ATOM 650 C CA . ARG A 1 94 ? 6.822 -4.715 -8.030 1.00 96.75 94 ARG A CA 1
ATOM 651 C C . ARG A 1 94 ? 5.791 -4.820 -9.167 1.00 96.75 94 ARG A C 1
ATOM 653 O O . ARG A 1 94 ? 5.045 -5.802 -9.177 1.00 96.75 94 ARG A O 1
ATOM 660 N N . PRO A 1 95 ? 5.742 -3.881 -10.128 1.00 96.25 95 PRO A N 1
ATOM 661 C CA . PRO A 1 95 ? 4.781 -3.928 -11.229 1.00 96.25 95 PRO A CA 1
ATOM 662 C C . PRO A 1 95 ? 4.734 -5.300 -11.914 1.00 96.25 95 PRO A C 1
ATOM 664 O O . PRO A 1 95 ? 5.766 -5.838 -12.317 1.00 96.25 95 PRO A O 1
ATOM 667 N N . GLY A 1 96 ? 3.538 -5.886 -12.002 1.00 95.19 96 GLY A N 1
ATOM 668 C CA . GLY A 1 96 ? 3.305 -7.175 -12.654 1.00 95.19 96 GLY A CA 1
ATOM 669 C C . GLY A 1 96 ? 3.668 -8.415 -11.828 1.00 95.19 96 GLY A C 1
ATOM 670 O O . GLY A 1 96 ? 3.236 -9.507 -12.191 1.00 95.19 96 GLY A O 1
ATOM 671 N N . ILE A 1 97 ? 4.390 -8.294 -10.706 1.00 97.44 97 ILE A N 1
ATOM 672 C CA . ILE A 1 97 ? 4.793 -9.436 -9.865 1.00 97.44 97 ILE A CA 1
ATOM 673 C C . ILE A 1 97 ? 4.083 -9.387 -8.516 1.00 97.44 97 ILE A C 1
ATOM 675 O O . ILE A 1 97 ? 4.242 -8.443 -7.742 1.00 97.44 97 ILE A O 1
ATOM 679 N N . ARG A 1 98 ? 3.322 -10.444 -8.222 1.00 97.81 98 ARG A N 1
ATOM 680 C CA . ARG A 1 98 ? 2.495 -10.582 -7.016 1.00 97.81 98 ARG A CA 1
ATOM 681 C C . ARG A 1 98 ? 3.140 -11.505 -5.991 1.00 97.81 98 ARG A C 1
ATOM 683 O O . ARG A 1 98 ? 3.922 -12.385 -6.336 1.00 97.81 98 ARG A O 1
ATOM 690 N N . THR A 1 99 ? 2.773 -11.314 -4.729 1.00 97.69 99 THR A N 1
ATOM 691 C CA . THR A 1 99 ? 3.091 -12.236 -3.635 1.00 97.69 99 THR A CA 1
ATOM 692 C C . THR A 1 99 ? 1.821 -12.934 -3.143 1.00 97.69 99 THR A C 1
ATOM 694 O O . THR A 1 99 ? 0.777 -12.286 -3.082 1.00 97.69 99 THR A O 1
ATOM 697 N N . PRO A 1 100 ? 1.875 -14.222 -2.759 1.00 97.81 100 PRO A N 1
ATOM 698 C CA . PRO A 1 100 ? 0.785 -14.890 -2.047 1.00 97.81 100 PRO A CA 1
ATOM 699 C C . PRO A 1 100 ? 0.845 -14.648 -0.529 1.00 97.81 100 PRO A C 1
ATOM 701 O O . PRO A 1 100 ? 0.006 -15.145 0.216 1.00 97.81 100 PRO A O 1
ATOM 704 N N . GLN A 1 101 ? 1.863 -13.931 -0.037 1.00 98.25 101 GLN A N 1
ATOM 705 C CA . GLN A 1 101 ? 2.133 -13.841 1.392 1.00 98.25 101 GLN A CA 1
ATOM 706 C C . GLN A 1 101 ? 1.037 -13.107 2.159 1.00 98.25 101 GLN A C 1
ATOM 708 O O . GLN A 1 101 ? 0.582 -12.023 1.781 1.00 98.25 101 GLN A O 1
ATOM 713 N N . VAL A 1 102 ? 0.745 -13.652 3.332 1.00 98.06 102 VAL A N 1
ATOM 714 C CA . VAL A 1 102 ? -0.098 -13.043 4.353 1.00 98.06 102 VAL A CA 1
ATOM 715 C C . VAL A 1 102 ? 0.787 -12.408 5.423 1.00 98.06 102 VAL A C 1
ATOM 717 O O . VAL A 1 102 ? 1.855 -12.924 5.767 1.00 98.06 102 VAL A O 1
ATOM 720 N N . TRP A 1 103 ? 0.377 -11.257 5.942 1.00 97.94 103 TRP A N 1
ATOM 721 C CA . TRP A 1 103 ? 1.062 -10.598 7.047 1.00 97.94 103 TRP A CA 1
ATOM 722 C C . TRP A 1 103 ? 0.060 -10.086 8.075 1.00 97.94 103 TRP A C 1
ATOM 724 O O . TRP A 1 103 ? -0.769 -9.239 7.760 1.00 97.94 103 TRP A O 1
ATOM 734 N N . ARG A 1 104 ? 0.168 -10.590 9.307 1.00 97.06 104 ARG A N 1
ATOM 735 C CA . ARG A 1 104 ? -0.501 -10.026 10.479 1.00 97.06 104 ARG A CA 1
ATOM 736 C C . ARG A 1 104 ? 0.267 -8.804 10.986 1.00 97.06 104 ARG A C 1
ATOM 738 O O . ARG A 1 104 ? 1.472 -8.886 11.219 1.00 97.06 104 ARG A O 1
ATOM 745 N N . ILE A 1 105 ? -0.446 -7.699 11.126 1.00 96.88 105 ILE A N 1
ATOM 746 C CA . ILE A 1 105 ? 0.011 -6.424 11.663 1.00 96.88 105 ILE A CA 1
ATOM 747 C C . ILE A 1 105 ? -0.619 -6.296 13.047 1.00 96.88 105 ILE A C 1
ATOM 749 O O . ILE A 1 105 ? -1.841 -6.198 13.139 1.00 96.88 105 ILE A O 1
ATOM 753 N N . ASP A 1 106 ? 0.202 -6.313 14.090 1.00 93.50 106 ASP A N 1
ATOM 754 C CA . ASP A 1 106 ? -0.224 -6.014 15.459 1.00 93.50 106 ASP A CA 1
ATOM 755 C C . ASP A 1 106 ? -0.016 -4.509 15.712 1.00 93.50 106 ASP A C 1
ATOM 757 O O . ASP A 1 106 ? 1.013 -3.961 15.296 1.00 93.50 106 ASP A O 1
ATOM 761 N N . LEU A 1 107 ? -1.016 -3.838 16.299 1.00 88.00 107 LEU A N 1
ATOM 762 C CA . LEU A 1 107 ? -1.079 -2.379 16.482 1.00 88.00 107 LEU A CA 1
ATOM 763 C C . LEU A 1 107 ? -1.299 -1.974 17.940 1.00 88.00 107 LEU A C 1
ATOM 765 O O . LEU A 1 107 ? -1.939 -2.750 18.682 1.00 88.00 107 LEU A O 1
#

pLDDT: mean 96.23, std 4.17, range [61.59, 98.5]

Secondary structure (DSSP, 8-state):
-TTEEEEE-TTSPEEEEE---HHHHHHHHTS-HHHHHHHHTS-HHHH----EEEEEETTTTEEEEEEE-GGG--BS-EEEEETTEEEEE--EEETTEE---EEEEE-

Sequence (107 aa):
MTGAAGAVLADGRLLVAGGVDRGVFSGALALDPARQRAYLSQPPAAYRFRSALWLFDPVSATWSKAGVSGRAARAGAALAAVGGGAVMLGGETRPGIRTPQVWRIDL

Foldseek 3Di:
DAQWEWEQEPVRKIKIFKDWDPVLVVVLVPDDPVVVVVSQPDDLVSRCIAQWIWIADPVVRDIDTPDGDLVRRFGNWYWYYDPQFIKTAKGASGPPHIDRDIDTDHD

Radius of gyration: 14.89 Å; chains: 1; bounding box: 27×30×43 Å